Protein AF-A0AB73IFM0-F1 (afdb_monomer_lite)

Foldseek 3Di:
DQDPPDLVSVCVPLADDQCDADPVRDGLLRVLVVCCVVVVDPSPPSVSSSVSSVVVVVVPPD

Secondary structure (DSSP, 8-state):
---TT-HHHHHHHHS--TT-B-TTS-BHHHHHHHHHHHH---TT-HHHHHHHHHHHHHHT--

pLDDT: mean 77.75, std 10.97, range [42.31, 90.38]

Sequence (62 aa):
MFEFGNPDAILEVVLPDQAKRNEHGHTLSEDFDHLCDVTGCPKDDAWAKLALAWAWSSRYRD

Radius of gyration: 11.73 Å; chains: 1; bounding box: 32×30×26 Å

Structure (mmCIF, N/CA/C/O backbone):
data_AF-A0AB73IFM0-F1
#
_entry.id   AF-A0AB73IFM0-F1
#
loop_
_atom_site.group_PDB
_atom_site.id
_atom_site.type_symbol
_atom_site.label_atom_id
_atom_site.label_alt_id
_atom_site.label_comp_id
_atom_site.label_asym_id
_atom_site.label_entity_id
_atom_site.label_seq_id
_atom_site.pdbx_PDB_ins_code
_atom_site.Cartn_x
_atom_site.Cartn_y
_atom_site.Cartn_z
_atom_site.occupancy
_atom_site.B_iso_or_equiv
_atom_site.auth_seq_id
_atom_site.auth_comp_id
_atom_site.auth_asym_id
_atom_site.auth_atom_id
_atom_site.pdbx_PDB_model_num
ATOM 1 N N . MET A 1 1 ? 5.295 21.494 5.087 1.00 54.12 1 MET A N 1
ATOM 2 C CA . MET A 1 1 ? 5.696 21.152 6.470 1.00 54.12 1 MET A CA 1
ATOM 3 C C . MET A 1 1 ? 5.281 19.709 6.677 1.00 54.12 1 MET A C 1
ATOM 5 O O . MET A 1 1 ? 4.174 19.389 6.280 1.00 54.12 1 MET A O 1
ATOM 9 N N . PHE A 1 2 ? 6.161 18.836 7.167 1.00 54.19 2 PHE A N 1
ATOM 10 C CA . PHE A 1 2 ? 5.802 17.435 7.404 1.00 54.19 2 PHE A CA 1
ATOM 11 C C . PHE A 1 2 ? 4.818 17.352 8.570 1.00 54.19 2 PHE A C 1
ATOM 13 O O . PHE A 1 2 ? 5.184 17.658 9.704 1.00 54.19 2 PHE A O 1
ATOM 20 N N . GLU A 1 3 ? 3.577 16.973 8.285 1.00 67.56 3 GLU A N 1
ATOM 21 C CA . GLU A 1 3 ? 2.544 16.773 9.298 1.00 67.56 3 GLU A CA 1
ATOM 22 C C . GLU A 1 3 ? 2.579 15.316 9.766 1.00 67.56 3 GLU A C 1
ATOM 24 O O . GLU A 1 3 ? 2.054 14.410 9.119 1.00 67.56 3 GLU A O 1
ATOM 29 N N . PHE A 1 4 ? 3.240 15.073 10.898 1.00 61.09 4 PHE A N 1
ATOM 30 C CA . PHE A 1 4 ? 3.215 13.759 11.534 1.00 61.09 4 PHE A CA 1
ATOM 31 C C . PHE A 1 4 ? 1.775 13.396 11.924 1.00 61.09 4 PHE A C 1
ATOM 33 O O . PHE A 1 4 ? 1.112 14.150 12.632 1.00 61.09 4 PHE A O 1
ATOM 40 N N . GLY A 1 5 ? 1.306 12.231 11.466 1.00 7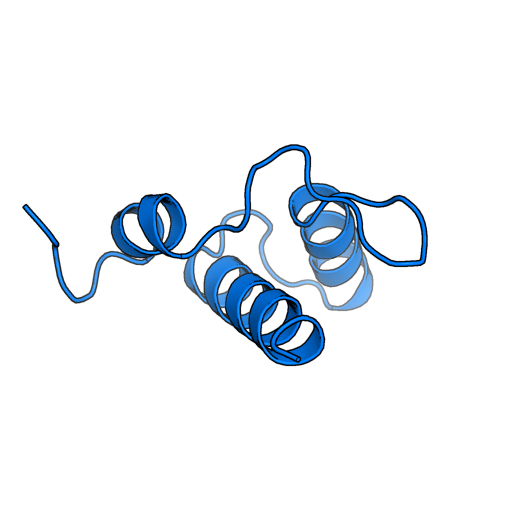4.19 5 GLY A N 1
ATOM 41 C CA . GLY A 1 5 ? -0.060 11.744 11.696 1.00 74.19 5 GLY A CA 1
ATOM 42 C C . GLY A 1 5 ? -1.037 11.990 10.542 1.00 74.19 5 GLY A C 1
ATOM 43 O O . GLY A 1 5 ? -2.159 11.498 10.614 1.00 74.19 5 GLY A O 1
ATOM 44 N N . ASN A 1 6 ? -0.618 12.685 9.480 1.00 80.94 6 ASN A N 1
ATOM 45 C CA . ASN A 1 6 ? -1.382 12.800 8.240 1.00 80.94 6 ASN A CA 1
ATOM 46 C C . ASN A 1 6 ? -0.860 11.766 7.215 1.00 80.94 6 ASN A C 1
ATOM 48 O O . ASN A 1 6 ? 0.211 11.977 6.639 1.00 80.94 6 ASN A O 1
ATOM 52 N N . PRO A 1 7 ? -1.553 10.630 7.013 1.00 77.25 7 PRO A N 1
ATOM 53 C CA . PRO A 1 7 ? -1.069 9.555 6.148 1.00 77.25 7 PRO A CA 1
ATOM 54 C C . PRO A 1 7 ? -0.912 9.990 4.686 1.00 77.25 7 PRO A C 1
ATOM 56 O O . PRO A 1 7 ? 0.038 9.548 4.044 1.00 77.25 7 PRO A O 1
ATOM 59 N N . ASP A 1 8 ? -1.755 10.894 4.183 1.00 78.94 8 ASP A N 1
ATOM 60 C CA . ASP A 1 8 ? -1.646 11.442 2.827 1.00 78.94 8 ASP A CA 1
ATOM 61 C C . ASP A 1 8 ? -0.375 12.278 2.649 1.00 78.94 8 ASP A C 1
ATOM 63 O O . ASP A 1 8 ? 0.400 12.041 1.724 1.00 78.94 8 ASP A O 1
ATOM 67 N N . ALA A 1 9 ? -0.090 13.182 3.591 1.00 79.06 9 ALA A N 1
ATOM 68 C CA . ALA A 1 9 ? 1.127 13.999 3.552 1.00 79.06 9 ALA A CA 1
ATOM 69 C C . ALA A 1 9 ? 2.405 13.153 3.698 1.00 79.06 9 ALA A C 1
ATOM 71 O O . ALA A 1 9 ? 3.458 13.486 3.154 1.00 79.06 9 ALA A O 1
ATOM 72 N N . ILE A 1 10 ? 2.328 12.048 4.448 1.00 79.69 10 ILE A N 1
ATOM 73 C CA . ILE A 1 10 ? 3.431 11.094 4.569 1.00 79.69 10 ILE A CA 1
ATOM 74 C C . ILE A 1 10 ? 3.599 10.344 3.243 1.00 79.69 10 ILE A C 1
ATOM 76 O O . ILE A 1 10 ? 4.716 10.274 2.730 1.00 79.69 10 ILE A O 1
ATOM 80 N N . LEU A 1 11 ? 2.509 9.8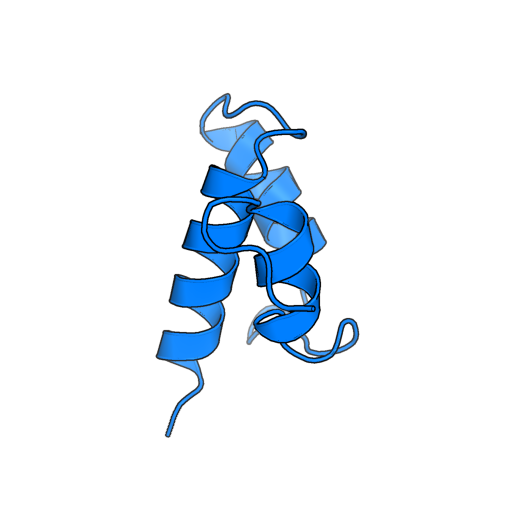39 2.657 1.00 76.06 11 LEU A N 1
ATOM 81 C CA . LEU A 1 11 ? 2.507 9.149 1.366 1.00 76.06 11 LEU A CA 1
ATOM 82 C C . LEU A 1 11 ? 3.176 9.976 0.268 1.00 76.06 11 LEU A C 1
ATOM 84 O O . LEU A 1 11 ? 4.012 9.430 -0.443 1.00 76.06 11 LEU A O 1
ATOM 88 N N . GLU A 1 12 ? 2.906 11.278 0.167 1.00 77.12 12 GLU A N 1
ATOM 89 C CA . GLU A 1 12 ? 3.555 12.155 -0.825 1.00 77.12 12 GLU A CA 1
ATOM 90 C C . GLU A 1 12 ? 5.092 12.135 -0.769 1.00 77.12 12 GLU A C 1
ATOM 92 O O . GLU A 1 12 ? 5.753 12.425 -1.764 1.00 77.12 12 GLU A O 1
ATOM 97 N N . VAL A 1 13 ? 5.673 11.771 0.377 1.00 75.81 13 VAL A N 1
ATOM 98 C CA . VAL A 1 13 ? 7.125 11.749 0.578 1.00 75.81 13 VAL A CA 1
ATOM 99 C C . VAL A 1 13 ? 7.695 10.339 0.494 1.00 75.81 13 VAL A C 1
ATOM 101 O O . VAL A 1 13 ? 8.795 10.158 -0.026 1.00 75.81 13 VAL A O 1
ATOM 104 N N . VAL A 1 14 ? 6.999 9.342 1.052 1.00 71.19 14 VAL A N 1
ATOM 105 C CA . VAL A 1 14 ? 7.518 7.961 1.100 1.00 71.19 14 VAL A CA 1
ATOM 106 C C . VAL A 1 14 ? 7.161 7.152 -0.135 1.00 71.19 14 VAL A C 1
ATOM 108 O O . VAL A 1 14 ? 7.743 6.083 -0.337 1.00 71.19 14 VAL A O 1
ATOM 111 N N . LEU A 1 15 ? 6.203 7.613 -0.942 1.00 70.12 15 LEU A N 1
ATOM 112 C CA . LEU A 1 15 ? 5.854 6.925 -2.170 1.00 70.12 15 LEU A CA 1
ATOM 113 C C . LEU A 1 15 ? 7.095 6.843 -3.066 1.00 70.12 15 LEU A C 1
ATOM 115 O O . LEU A 1 15 ? 7.711 7.872 -3.359 1.00 70.12 15 LEU A O 1
ATOM 119 N N . PRO A 1 16 ? 7.476 5.634 -3.522 1.00 62.78 16 PRO A N 1
ATOM 120 C CA . PRO A 1 16 ? 8.424 5.543 -4.615 1.00 62.78 16 PRO A CA 1
ATOM 121 C C . PRO A 1 16 ? 7.852 6.306 -5.814 1.00 62.78 16 PRO A C 1
ATOM 123 O O . PRO A 1 16 ? 6.634 6.465 -5.917 1.00 62.78 16 PRO A O 1
ATOM 126 N N . ASP A 1 17 ? 8.737 6.763 -6.704 1.00 65.94 17 ASP A N 1
ATOM 127 C CA . ASP A 1 17 ? 8.371 7.388 -7.978 1.00 65.94 17 ASP A CA 1
ATOM 128 C C . ASP A 1 17 ? 7.094 6.746 -8.546 1.00 65.94 17 AS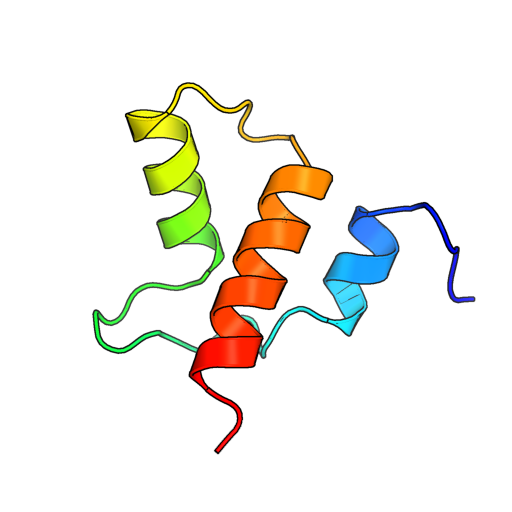P A C 1
ATOM 130 O O . ASP A 1 17 ? 7.015 5.519 -8.633 1.00 65.94 17 ASP A O 1
ATOM 134 N N . GLN A 1 18 ? 6.070 7.547 -8.857 1.00 64.19 18 GLN A N 1
ATOM 135 C CA . GLN A 1 18 ? 4.751 7.026 -9.244 1.00 64.19 18 GLN A CA 1
ATOM 136 C C . GLN A 1 18 ? 4.815 6.116 -10.484 1.00 64.19 18 GLN A C 1
ATOM 138 O O . GLN A 1 18 ? 3.902 5.319 -10.704 1.00 64.19 18 GLN A O 1
ATOM 143 N N . ALA A 1 19 ? 5.892 6.198 -11.275 1.00 63.88 19 ALA A N 1
ATOM 144 C CA . ALA A 1 19 ? 6.141 5.329 -12.415 1.00 63.88 19 ALA A CA 1
ATOM 145 C C . ALA A 1 19 ? 6.939 4.058 -12.066 1.00 63.88 19 ALA A C 1
ATOM 147 O O . ALA A 1 19 ? 7.126 3.202 -12.937 1.00 63.88 19 ALA A O 1
ATOM 148 N N . LYS A 1 20 ? 7.399 3.888 -10.818 1.00 73.75 20 LYS A N 1
ATOM 149 C CA . LYS A 1 20 ? 8.089 2.677 -10.368 1.00 73.75 20 LYS A CA 1
ATOM 150 C C . LYS A 1 20 ? 7.116 1.505 -10.377 1.00 73.75 20 LYS A C 1
ATOM 152 O O . LYS A 1 20 ? 6.132 1.467 -9.637 1.00 73.75 20 LYS A O 1
ATOM 157 N N . ARG A 1 21 ? 7.443 0.521 -11.206 1.00 81.00 21 ARG A N 1
ATOM 158 C CA . ARG A 1 21 ? 6.717 -0.741 -11.308 1.00 81.00 21 ARG A CA 1
ATOM 159 C C . ARG A 1 21 ? 7.421 -1.830 -10.506 1.00 81.00 21 ARG A C 1
ATOM 161 O O . ARG A 1 21 ? 8.647 -1.810 -10.385 1.00 81.00 21 ARG A O 1
ATOM 168 N N . ASN A 1 22 ? 6.649 -2.756 -9.948 1.00 76.25 22 ASN A N 1
ATOM 169 C CA . ASN A 1 22 ? 7.185 -3.955 -9.305 1.00 76.25 22 ASN A CA 1
ATOM 170 C C . ASN A 1 22 ? 7.634 -5.011 -10.336 1.00 76.25 22 ASN A C 1
ATOM 172 O O . ASN A 1 22 ? 7.507 -4.819 -11.545 1.00 76.25 22 ASN A O 1
ATOM 176 N N . GLU A 1 23 ? 8.135 -6.148 -9.845 1.00 79.50 23 GLU A N 1
ATOM 177 C CA . GLU A 1 23 ? 8.514 -7.334 -10.635 1.00 79.50 23 GLU A CA 1
ATOM 178 C C . GLU A 1 23 ? 7.398 -7.876 -11.556 1.00 79.50 23 GLU A C 1
ATOM 180 O O . GLU A 1 23 ? 7.693 -8.501 -12.573 1.00 79.50 23 GLU A O 1
ATOM 185 N N . HIS A 1 24 ? 6.130 -7.580 -11.254 1.00 79.75 24 HIS A N 1
ATOM 186 C CA . HIS A 1 24 ? 4.965 -7.959 -12.062 1.00 79.75 24 HIS A CA 1
ATOM 187 C C . HIS A 1 24 ? 4.521 -6.864 -13.047 1.00 79.75 24 HIS A C 1
ATOM 189 O O . HIS A 1 24 ? 3.583 -7.063 -13.814 1.00 79.75 24 HIS A O 1
ATOM 195 N N . GLY A 1 25 ? 5.193 -5.709 -13.064 1.00 82.81 25 GLY A N 1
ATOM 196 C CA . GLY A 1 25 ? 4.868 -4.592 -13.948 1.00 82.81 25 GLY A CA 1
ATOM 197 C C . GLY A 1 25 ? 3.723 -3.698 -13.463 1.00 82.81 25 GLY A C 1
ATOM 198 O O . GLY A 1 25 ? 3.344 -2.783 -14.200 1.00 82.81 25 GLY A O 1
ATOM 199 N N . HIS A 1 26 ? 3.208 -3.925 -12.253 1.00 85.44 26 HIS A N 1
ATOM 200 C CA . HIS A 1 26 ? 2.154 -3.119 -11.637 1.00 85.44 26 HIS A CA 1
ATOM 201 C C . HIS A 1 26 ? 2.738 -1.908 -10.920 1.00 85.44 26 HIS A C 1
ATOM 203 O O . HIS A 1 26 ? 3.881 -1.933 -10.455 1.00 85.44 26 HIS A O 1
ATOM 209 N N . THR A 1 27 ? 1.944 -0.850 -10.810 1.00 85.56 27 THR A N 1
ATOM 210 C CA . THR A 1 27 ? 2.205 0.288 -9.925 1.00 85.56 27 THR A CA 1
ATOM 211 C C . THR A 1 27 ? 1.694 0.012 -8.511 1.00 85.56 27 THR A C 1
ATOM 213 O O . THR A 1 27 ? 0.826 -0.833 -8.300 1.00 85.56 27 THR A O 1
ATOM 216 N N . LEU A 1 28 ? 2.185 0.768 -7.524 1.00 83.56 28 LEU A N 1
ATOM 217 C CA . LEU A 1 28 ? 1.697 0.646 -6.147 1.00 83.56 28 LEU A CA 1
ATOM 218 C C . LEU A 1 28 ? 0.178 0.867 -6.054 1.00 83.56 28 LEU A C 1
ATOM 220 O O . LEU A 1 28 ? -0.490 0.222 -5.254 1.00 83.56 28 LEU A O 1
ATOM 224 N N . SER A 1 29 ? -0.366 1.777 -6.865 1.00 83.75 29 SER A N 1
ATOM 225 C CA . SER A 1 29 ? -1.803 2.066 -6.865 1.00 83.75 29 SER A CA 1
ATOM 226 C C . SER A 1 29 ? -2.627 0.884 -7.377 1.00 83.75 29 SER A C 1
ATOM 228 O O . SER A 1 29 ? -3.696 0.627 -6.838 1.00 83.75 29 SER A O 1
ATOM 230 N N . GLU A 1 30 ? -2.124 0.147 -8.371 1.00 87.62 30 GLU A N 1
ATOM 231 C CA . GLU A 1 30 ? -2.776 -1.069 -8.876 1.00 87.62 30 GLU A CA 1
ATOM 232 C C . GLU A 1 30 ? -2.728 -2.205 -7.850 1.00 87.62 30 GLU A C 1
ATOM 234 O O . GLU A 1 30 ? -3.745 -2.844 -7.588 1.00 87.62 30 GLU A O 1
ATOM 239 N N . ASP A 1 31 ? -1.577 -2.419 -7.208 1.00 86.88 31 ASP A N 1
ATOM 240 C CA . ASP A 1 31 ? -1.460 -3.407 -6.131 1.00 86.88 31 ASP A CA 1
ATOM 241 C C . ASP A 1 31 ? -2.321 -3.039 -4.914 1.00 86.88 31 ASP A C 1
ATOM 243 O O . ASP A 1 31 ? -2.863 -3.926 -4.255 1.00 86.88 31 ASP A O 1
ATOM 247 N N . PHE A 1 32 ? -2.492 -1.744 -4.627 1.00 88.44 32 PHE A N 1
ATOM 248 C CA . PHE A 1 32 ? -3.397 -1.283 -3.578 1.00 88.44 32 PHE A CA 1
ATOM 249 C C . PHE A 1 32 ? -4.862 -1.549 -3.930 1.00 88.44 32 PHE A C 1
ATOM 251 O O . PHE A 1 32 ? -5.596 -2.072 -3.095 1.00 88.44 32 PHE A O 1
ATOM 258 N N . ASP A 1 33 ? -5.281 -1.256 -5.164 1.00 88.88 33 ASP A N 1
ATOM 259 C CA . ASP A 1 33 ? -6.647 -1.539 -5.612 1.00 88.88 33 ASP A CA 1
ATOM 260 C C . ASP A 1 33 ? -6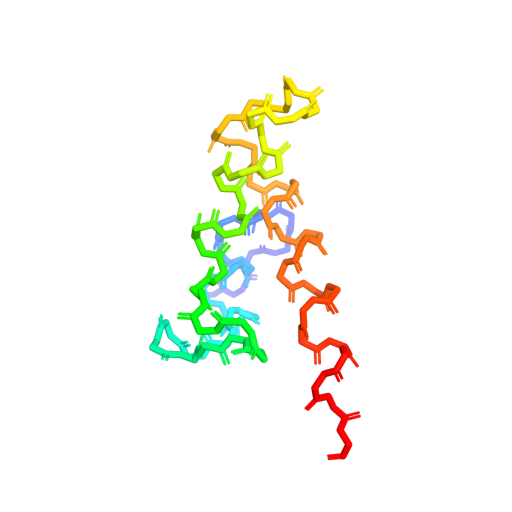.963 -3.039 -5.529 1.00 88.88 33 ASP A C 1
ATOM 262 O O . ASP A 1 33 ? -7.996 -3.426 -4.982 1.00 88.88 33 ASP A O 1
ATOM 266 N N . HIS A 1 34 ? -6.023 -3.883 -5.964 1.00 88.88 34 HIS A N 1
ATOM 267 C CA . HIS A 1 34 ? -6.142 -5.335 -5.862 1.00 88.88 34 HIS A CA 1
ATOM 268 C C . HIS A 1 34 ? -6.163 -5.824 -4.406 1.00 88.88 34 HIS A C 1
ATOM 270 O O . HIS A 1 34 ? -6.965 -6.687 -4.053 1.00 88.88 34 HIS A O 1
ATOM 276 N N . LEU A 1 35 ? -5.322 -5.264 -3.527 1.00 88.25 35 LEU A N 1
ATOM 277 C CA . LEU A 1 35 ? -5.355 -5.573 -2.095 1.00 88.25 35 LEU A CA 1
ATOM 278 C C . LEU A 1 35 ? -6.737 -5.267 -1.505 1.00 88.25 35 LEU A C 1
ATOM 280 O O . LEU A 1 35 ? -7.288 -6.096 -0.779 1.00 88.25 35 LEU A O 1
ATOM 284 N N . CYS A 1 36 ? -7.300 -4.100 -1.818 1.00 89.50 36 CYS A N 1
ATOM 285 C CA . CYS A 1 36 ? -8.629 -3.696 -1.370 1.00 89.50 36 CYS A CA 1
ATOM 286 C C . CYS A 1 36 ? -9.729 -4.620 -1.902 1.00 89.50 36 CYS A C 1
ATOM 288 O O . CYS A 1 36 ? -10.620 -4.984 -1.137 1.00 89.50 36 CYS A O 1
ATOM 290 N N . ASP A 1 37 ? -9.641 -5.048 -3.162 1.00 89.38 37 ASP A N 1
ATOM 291 C CA . ASP A 1 37 ? -10.589 -5.991 -3.767 1.00 89.38 37 ASP A CA 1
ATOM 292 C C . ASP A 1 37 ? -10.564 -7.365 -3.071 1.00 89.38 37 ASP A C 1
ATOM 294 O O . ASP A 1 37 ? -11.607 -7.904 -2.704 1.00 89.38 37 ASP A O 1
ATOM 298 N N . VAL A 1 38 ? -9.368 -7.893 -2.784 1.00 90.38 38 VAL A N 1
ATOM 299 C CA . VAL A 1 38 ? -9.195 -9.218 -2.162 1.00 90.38 38 VAL A CA 1
ATOM 300 C C . VAL A 1 38 ? -9.530 -9.218 -0.668 1.00 90.38 38 VAL A C 1
ATOM 302 O O . VAL A 1 38 ? -10.073 -10.194 -0.150 1.00 90.38 38 VAL A O 1
ATOM 305 N N . THR A 1 39 ? -9.176 -8.153 0.053 1.00 85.56 39 THR A N 1
ATOM 306 C CA . THR A 1 39 ? -9.304 -8.096 1.522 1.00 85.56 39 THR A CA 1
ATOM 307 C C . THR A 1 39 ? -10.574 -7.398 2.002 1.00 85.56 39 THR A C 1
ATOM 309 O O . THR A 1 39 ? -10.928 -7.522 3.174 1.00 85.56 39 THR A O 1
ATOM 312 N N . GLY A 1 40 ? -11.255 -6.654 1.126 1.00 87.81 40 GLY A N 1
ATOM 313 C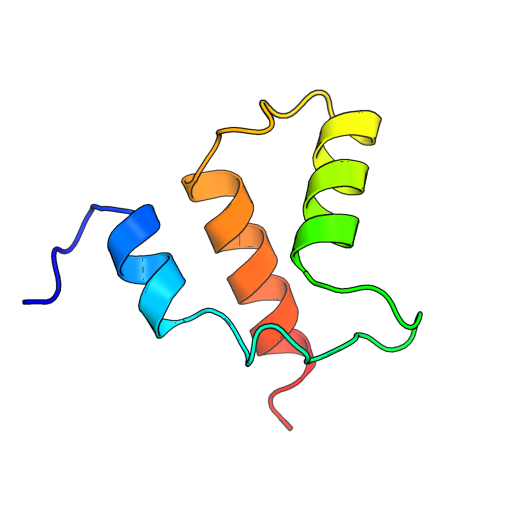 CA . GLY A 1 40 ? -12.361 -5.769 1.492 1.00 87.81 40 GLY A CA 1
ATOM 314 C C . GLY A 1 40 ? -11.917 -4.475 2.186 1.00 87.81 40 GLY A C 1
ATOM 315 O O . GLY A 1 40 ? -12.747 -3.790 2.784 1.00 87.81 40 GLY A O 1
ATOM 316 N N . CYS A 1 41 ? -10.623 -4.137 2.148 1.00 86.69 41 CYS A N 1
ATOM 317 C CA . CYS A 1 41 ? -10.113 -2.876 2.687 1.00 86.69 41 CYS A CA 1
ATOM 318 C C . CYS A 1 41 ? -10.735 -1.675 1.938 1.00 86.69 41 CYS A C 1
ATOM 320 O O . CYS A 1 41 ? -10.844 -1.714 0.708 1.00 86.69 41 CYS A O 1
ATOM 322 N N . PRO A 1 42 ? -11.139 -0.598 2.639 1.00 86.19 42 PRO A N 1
ATOM 323 C CA . PRO A 1 42 ? -11.645 0.596 1.978 1.00 86.19 42 PRO A CA 1
ATOM 324 C C . PRO A 1 42 ? -10.574 1.218 1.073 1.00 86.19 42 PRO A C 1
ATOM 326 O O . PRO A 1 42 ? -9.461 1.494 1.509 1.00 86.19 42 PRO A O 1
ATOM 329 N N . LYS A 1 43 ? -10.936 1.493 -0.187 1.00 81.31 43 LYS A N 1
ATOM 330 C CA . LYS A 1 43 ? -10.031 2.066 -1.207 1.00 81.31 43 LYS A CA 1
ATOM 331 C C . LYS A 1 43 ? -9.506 3.470 -0.873 1.00 81.31 43 LYS A C 1
ATOM 333 O O . LYS A 1 43 ? -8.586 3.944 -1.527 1.00 81.31 43 LYS A O 1
ATOM 338 N N . ASP A 1 44 ? -10.095 4.121 0.124 1.00 82.06 44 ASP A N 1
ATOM 339 C CA . ASP A 1 44 ? -9.713 5.454 0.604 1.00 82.06 44 ASP A CA 1
ATOM 340 C C . ASP A 1 44 ? -8.881 5.393 1.902 1.00 82.06 44 ASP A C 1
ATOM 342 O O . ASP A 1 44 ? -8.582 6.412 2.514 1.00 82.06 44 ASP A O 1
ATOM 346 N N . ASP A 1 45 ? -8.501 4.195 2.362 1.00 86.38 45 ASP A N 1
ATOM 347 C CA . ASP A 1 45 ? -7.726 4.048 3.591 1.00 86.38 45 ASP A CA 1
ATOM 348 C C . ASP A 1 45 ? -6.252 4.413 3.360 1.00 86.38 45 ASP A C 1
ATOM 350 O O . ASP A 1 45 ? -5.417 3.607 2.928 1.00 86.38 45 ASP A O 1
ATOM 354 N N . ALA A 1 46 ? -5.930 5.670 3.656 1.00 83.94 46 ALA A N 1
ATOM 355 C CA . ALA A 1 46 ? -4.591 6.219 3.502 1.00 83.94 46 ALA A CA 1
ATOM 356 C C . ALA A 1 46 ? -3.544 5.497 4.375 1.00 83.94 46 ALA A C 1
ATOM 358 O O . ALA A 1 46 ? -2.381 5.384 3.979 1.00 83.94 46 ALA A O 1
ATOM 359 N N . TRP A 1 47 ? -3.933 4.936 5.526 1.00 84.62 47 TRP A N 1
ATOM 360 C CA . TRP A 1 47 ? -3.019 4.156 6.366 1.00 84.62 47 TRP A CA 1
ATOM 361 C C . TRP A 1 47 ? -2.711 2.790 5.760 1.00 84.62 47 TRP A C 1
ATOM 363 O O . TRP A 1 47 ? -1.551 2.370 5.764 1.00 84.62 47 TRP A O 1
ATOM 373 N N . ALA A 1 48 ? -3.709 2.117 5.187 1.00 86.56 48 ALA A N 1
ATOM 374 C CA . ALA A 1 48 ? -3.493 0.869 4.460 1.00 86.56 48 ALA A CA 1
ATOM 375 C C . ALA A 1 48 ? -2.584 1.083 3.238 1.00 86.56 48 ALA A C 1
ATOM 377 O O . ALA A 1 48 ? -1.644 0.313 3.012 1.00 86.56 48 ALA A O 1
ATOM 378 N N . LYS A 1 49 ? -2.797 2.178 2.498 1.00 85.88 49 LYS A N 1
ATOM 379 C CA . LYS A 1 49 ? -1.953 2.557 1.358 1.00 85.88 49 LYS A CA 1
ATOM 380 C C . LYS A 1 49 ? -0.516 2.847 1.786 1.00 85.88 49 LYS A C 1
ATOM 382 O O . LYS A 1 49 ? 0.421 2.409 1.119 1.00 85.88 49 LYS A O 1
ATOM 387 N N . LEU A 1 50 ? -0.326 3.522 2.921 1.00 84.69 50 LEU A N 1
ATOM 388 C CA . LEU A 1 50 ? 0.996 3.789 3.487 1.00 84.69 50 LEU A CA 1
AT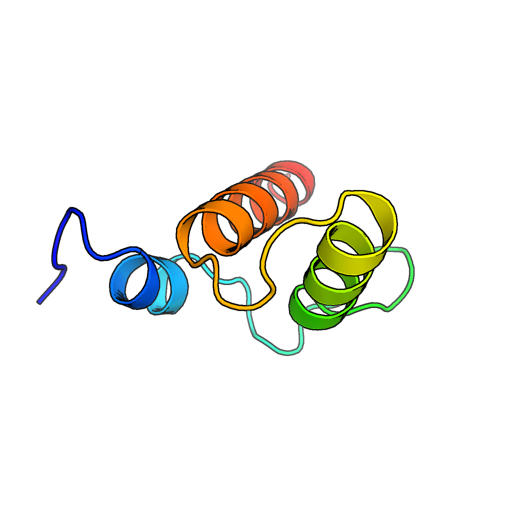OM 389 C C . LEU A 1 50 ? 1.709 2.507 3.933 1.00 84.69 50 LEU A C 1
ATOM 391 O O . LEU A 1 50 ? 2.895 2.335 3.652 1.00 84.69 50 LEU A O 1
ATOM 395 N N . ALA A 1 51 ? 0.999 1.589 4.590 1.00 86.12 51 ALA A N 1
ATOM 396 C CA . ALA A 1 51 ? 1.557 0.303 4.997 1.00 86.12 51 ALA A CA 1
ATOM 397 C C . ALA A 1 51 ? 2.023 -0.520 3.783 1.00 86.12 51 ALA A C 1
ATOM 399 O O . ALA A 1 51 ? 3.125 -1.077 3.795 1.00 86.12 51 ALA A O 1
ATOM 400 N N . LEU A 1 52 ? 1.229 -0.537 2.706 1.00 86.00 52 LEU A N 1
ATOM 401 C CA . LEU A 1 52 ? 1.606 -1.192 1.455 1.00 86.00 52 LEU A CA 1
ATOM 402 C C . LEU A 1 52 ? 2.805 -0.503 0.791 1.00 86.00 52 LEU A C 1
ATOM 404 O O . LEU A 1 52 ? 3.742 -1.187 0.379 1.00 86.00 52 LEU A O 1
ATOM 408 N N . ALA A 1 53 ? 2.813 0.834 0.736 1.00 83.62 53 ALA A N 1
ATOM 409 C CA . ALA A 1 53 ? 3.931 1.623 0.211 1.00 83.62 53 ALA A CA 1
ATOM 410 C C . ALA A 1 53 ? 5.240 1.307 0.945 1.00 83.62 53 ALA A C 1
ATOM 412 O O . ALA A 1 53 ? 6.290 1.134 0.321 1.00 83.62 53 ALA A O 1
ATOM 413 N N . TRP A 1 54 ? 5.175 1.175 2.271 1.00 81.94 54 TRP A N 1
ATOM 414 C CA . TRP A 1 54 ? 6.321 0.813 3.093 1.00 81.94 54 TRP A CA 1
ATOM 415 C C . TRP A 1 54 ? 6.809 -0.607 2.804 1.00 81.94 54 TRP A C 1
ATOM 417 O O . TRP A 1 54 ? 8.007 -0.810 2.596 1.00 81.94 54 TRP A O 1
ATOM 427 N N . ALA A 1 55 ? 5.905 -1.589 2.738 1.00 83.31 55 ALA A N 1
ATOM 428 C CA . ALA A 1 55 ? 6.247 -2.968 2.383 1.00 83.31 55 ALA A CA 1
ATOM 429 C C . ALA A 1 55 ? 6.899 -3.052 0.992 1.00 83.31 55 ALA A C 1
ATOM 431 O O . ALA A 1 55 ? 7.919 -3.722 0.818 1.00 83.31 55 ALA A O 1
ATOM 432 N N . TRP A 1 56 ? 6.367 -2.297 0.029 1.00 79.25 56 TRP A N 1
ATOM 433 C CA . TRP A 1 56 ? 6.939 -2.131 -1.302 1.00 79.25 56 TRP A CA 1
ATOM 434 C C . TRP A 1 56 ? 8.349 -1.552 -1.250 1.00 79.25 56 TRP A C 1
ATOM 436 O O . TRP A 1 56 ? 9.286 -2.167 -1.749 1.00 79.25 56 TRP A O 1
ATOM 446 N N . SER A 1 57 ? 8.537 -0.392 -0.619 1.00 73.38 57 SER A N 1
ATOM 447 C CA . SER A 1 57 ? 9.848 0.259 -0.566 1.00 73.38 57 SER A CA 1
ATOM 448 C C . SER A 1 57 ? 10.889 -0.564 0.196 1.00 73.38 57 SER A C 1
ATOM 450 O O . SER A 1 57 ? 12.069 -0.493 -0.140 1.00 73.38 57 SER A O 1
ATOM 452 N N . SER A 1 58 ? 10.475 -1.327 1.209 1.00 70.19 58 SER A N 1
ATOM 453 C CA . SER A 1 58 ? 11.365 -2.174 2.015 1.00 70.19 58 SER A CA 1
ATOM 454 C C . SER A 1 58 ? 11.888 -3.367 1.219 1.00 70.19 58 SER A C 1
ATOM 456 O O . SER A 1 58 ? 13.024 -3.781 1.410 1.00 70.19 58 SER A O 1
ATOM 458 N N . ARG A 1 59 ? 11.077 -3.893 0.294 1.00 64.88 59 ARG A N 1
ATOM 459 C CA . ARG A 1 59 ? 11.441 -5.015 -0.578 1.00 64.88 59 ARG A CA 1
ATOM 460 C C . ARG A 1 59 ? 12.429 -4.628 -1.689 1.00 64.88 59 ARG A C 1
ATOM 462 O O . ARG A 1 59 ? 13.081 -5.508 -2.232 1.00 64.88 59 ARG A O 1
ATOM 469 N N . TYR A 1 60 ? 12.556 -3.333 -2.004 1.00 54.97 60 TYR A N 1
ATOM 470 C CA . TYR A 1 60 ? 13.461 -2.801 -3.039 1.00 54.97 60 TYR A CA 1
ATOM 471 C C . TYR A 1 60 ? 14.597 -1.917 -2.491 1.00 54.97 60 TYR A C 1
ATOM 473 O O . TYR A 1 60 ? 15.224 -1.198 -3.270 1.00 54.97 60 TYR A O 1
ATOM 481 N N . ARG A 1 61 ? 14.833 -1.912 -1.173 1.00 49.22 61 ARG A N 1
ATOM 482 C CA . ARG A 1 61 ? 16.075 -1.394 -0.580 1.00 49.22 61 ARG A CA 1
ATOM 483 C C . ARG A 1 61 ? 17.086 -2.540 -0.543 1.00 49.22 61 ARG A C 1
ATOM 485 O O . ARG A 1 61 ? 17.147 -3.255 0.451 1.00 49.22 61 ARG A O 1
ATOM 492 N N . ASP A 1 62 ? 17.807 -2.712 -1.643 1.00 42.31 62 ASP A N 1
ATOM 493 C CA . ASP A 1 62 ? 19.141 -3.324 -1.650 1.00 42.31 62 ASP A CA 1
ATOM 494 C C . ASP A 1 62 ? 20.166 -2.185 -1.739 1.00 42.31 62 ASP A C 1
ATOM 496 O O . ASP A 1 62 ? 19.955 -1.294 -2.600 1.00 42.31 62 ASP A O 1
#

Organism: NCBI:txid134536